Protein AF-A0A7S1D8M9-F1 (afdb_monomer)

Foldseek 3Di:
DDPVVVVVVVVVVVVVVVVLVVVLVVLVVQCPDPPPLSNQLSVLSVQLVVLVVVVVVCVVVVHCALVDCPHPSVVSNVVSVVSNVVSVVVVVVVVVVVVVVVVVVVVVVPDDDDDDDDDDDDDDDDDDDDDDPPPPPPPPVVVVVVVCVVVVVPDDDDDDPDPDPPPDPPDDD

Nearest PDB structures (foldseek):
  7ytj-assembly1_A  TM=5.034E-01  e=6.119E+00  Saccharomyces cerevisiae

Secondary structure (DSSP, 8-state):
--HHHHHHHHHHHHHHHHHHHHHHHHHHHHTT-S-HHHHHHHHHHHHHHHHHHHHHHHHHTT--TTTSTT-HHHHHHHHHHHHHHHHHHHHHHHHHHHHHHHHHHHHHTT-PPPP------------------------HHHHHHHHHHHTT--------------SSSS---

Structure (mmCIF, N/CA/C/O backbone):
data_AF-A0A7S1D8M9-F1
#
_entry.id   AF-A0A7S1D8M9-F1
#
loop_
_atom_site.group_PDB
_atom_site.id
_atom_site.type_symbol
_atom_site.label_atom_id
_atom_site.label_alt_id
_atom_site.label_comp_id
_atom_site.label_asym_id
_atom_site.label_entity_id
_atom_site.label_seq_id
_atom_site.pdbx_PDB_ins_code
_atom_site.Cartn_x
_atom_site.Cartn_y
_atom_site.Cartn_z
_atom_site.occupancy
_atom_site.B_iso_or_equiv
_atom_site.auth_seq_id
_atom_site.auth_comp_id
_atom_site.auth_asym_id
_atom_site.auth_atom_id
_atom_site.pdbx_PDB_model_num
ATOM 1 N N . MET A 1 1 ? -10.196 -2.567 28.473 1.00 64.19 1 MET A N 1
ATOM 2 C CA . MET A 1 1 ? -9.101 -1.609 28.230 1.00 64.19 1 MET A CA 1
ATOM 3 C C . MET A 1 1 ? -9.056 -0.639 29.383 1.00 64.19 1 MET A C 1
ATOM 5 O O . MET A 1 1 ? -10.062 0.004 29.661 1.00 64.19 1 MET A O 1
ATOM 9 N N . THR A 1 2 ? -7.924 -0.562 30.069 1.00 89.50 2 THR A N 1
ATOM 10 C CA . THR A 1 2 ? -7.695 0.486 31.069 1.00 89.50 2 THR A CA 1
ATOM 11 C C . THR A 1 2 ? -7.297 1.795 30.373 1.00 89.50 2 THR A C 1
ATOM 13 O O . THR A 1 2 ? -6.760 1.780 29.267 1.00 89.50 2 THR A O 1
ATOM 16 N N . VAL A 1 3 ? -7.522 2.950 31.010 1.00 90.06 3 VAL A N 1
ATOM 17 C CA . VAL A 1 3 ? -7.141 4.266 30.444 1.00 90.06 3 VAL A CA 1
ATOM 18 C C . VAL A 1 3 ? -5.633 4.344 30.143 1.00 90.06 3 VAL A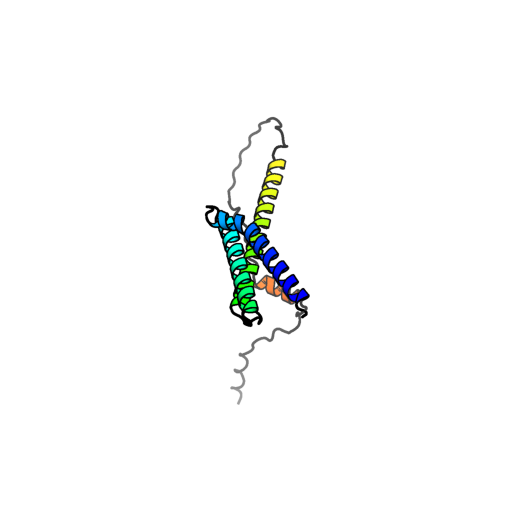 C 1
ATOM 20 O O . VAL A 1 3 ? -5.201 4.984 29.190 1.00 90.06 3 VAL A O 1
ATOM 23 N N . LYS A 1 4 ? -4.804 3.643 30.925 1.00 92.12 4 LYS A N 1
ATOM 24 C CA . LYS A 1 4 ? -3.351 3.581 30.704 1.00 92.12 4 LYS A CA 1
ATOM 25 C C . LYS A 1 4 ? -2.995 2.834 29.413 1.00 92.12 4 LYS A C 1
ATOM 27 O O . LYS A 1 4 ? -2.075 3.241 28.705 1.00 92.12 4 LYS A O 1
ATOM 32 N N . GLU A 1 5 ? -3.724 1.766 29.093 1.00 90.81 5 GLU A N 1
ATOM 33 C CA . GLU A 1 5 ? -3.535 0.998 27.857 1.00 90.81 5 GLU A CA 1
ATOM 34 C C . GLU A 1 5 ? -3.922 1.806 26.619 1.00 90.81 5 GLU A C 1
ATOM 36 O O . GLU A 1 5 ? -3.172 1.808 25.643 1.00 90.81 5 GLU A O 1
ATOM 41 N N . SER A 1 6 ? -5.047 2.528 26.659 1.00 88.81 6 SER A N 1
ATOM 42 C CA . SER A 1 6 ? -5.501 3.331 25.518 1.00 88.81 6 SER A CA 1
ATOM 43 C C . SER A 1 6 ? -4.540 4.482 25.208 1.00 88.81 6 SER A C 1
ATOM 45 O O . SER A 1 6 ? -4.184 4.689 24.049 1.00 88.81 6 SER A O 1
ATOM 47 N N . VAL A 1 7 ? -4.024 5.172 26.232 1.00 92.62 7 VAL A N 1
ATOM 48 C CA .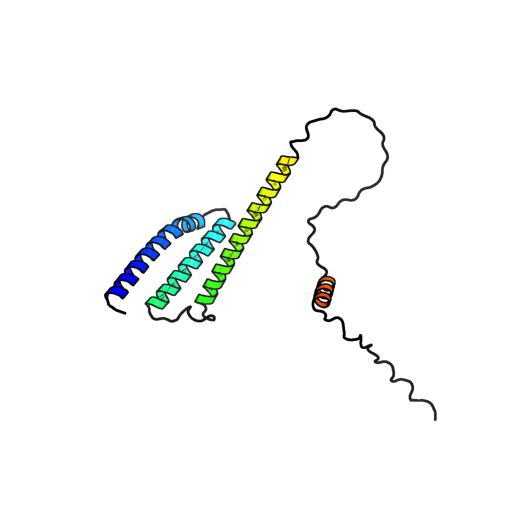 VAL A 1 7 ? -3.006 6.223 26.056 1.00 92.62 7 VAL A CA 1
ATOM 49 C C . VAL A 1 7 ? -1.704 5.656 25.482 1.00 92.62 7 VAL A C 1
ATOM 51 O O . VAL A 1 7 ? -1.079 6.280 24.623 1.00 92.62 7 VAL A O 1
ATOM 54 N N . LYS A 1 8 ? -1.286 4.460 25.916 1.00 94.69 8 LYS A N 1
ATOM 55 C CA . LYS A 1 8 ? -0.098 3.793 25.365 1.00 94.69 8 LYS A CA 1
ATOM 56 C C . LYS A 1 8 ? -0.287 3.443 23.886 1.00 94.69 8 LYS A C 1
ATOM 58 O O . LYS A 1 8 ? 0.609 3.721 23.091 1.00 94.69 8 LYS A O 1
ATOM 63 N N . ALA A 1 9 ? -1.439 2.882 23.519 1.00 89.75 9 ALA A N 1
ATOM 64 C CA . ALA A 1 9 ? -1.763 2.549 22.133 1.00 89.75 9 ALA A CA 1
ATOM 65 C C . ALA A 1 9 ? -1.793 3.797 21.233 1.00 89.75 9 ALA A C 1
ATOM 67 O O . ALA A 1 9 ? -1.273 3.772 20.116 1.00 89.75 9 ALA A O 1
ATOM 68 N N . LEU A 1 10 ? -2.322 4.916 21.737 1.00 89.44 10 LEU A N 1
ATOM 69 C CA . LEU A 1 10 ? -2.331 6.186 21.011 1.00 89.44 10 LEU A CA 1
ATOM 70 C C . LEU A 1 10 ? -0.907 6.691 20.737 1.00 89.44 10 LEU A C 1
ATOM 72 O O . LEU A 1 10 ? -0.582 7.004 19.597 1.00 89.44 10 LEU A O 1
ATOM 76 N N . LYS A 1 11 ? -0.029 6.686 21.750 1.00 94.31 11 LYS A N 1
ATOM 77 C CA . LYS A 1 11 ? 1.384 7.079 21.589 1.00 94.31 11 LYS A CA 1
ATOM 78 C C . LYS A 1 11 ? 2.133 6.192 20.593 1.00 94.31 11 LYS A C 1
ATOM 80 O O . LYS A 1 11 ? 2.974 6.677 19.844 1.00 94.31 11 LYS A O 1
ATOM 85 N N . GLN A 1 12 ? 1.844 4.892 20.587 1.00 93.69 12 GLN A N 1
ATOM 86 C CA . GLN A 1 12 ? 2.418 3.969 19.605 1.00 93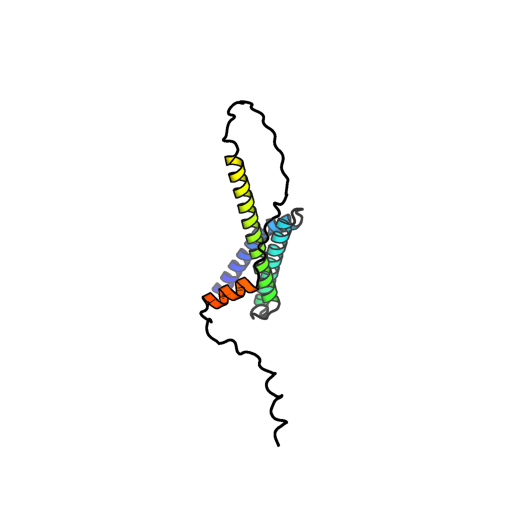.69 12 GLN A CA 1
ATOM 87 C C . GLN A 1 12 ? 1.945 4.291 18.187 1.00 93.69 12 GLN A C 1
ATOM 89 O O . GLN A 1 12 ? 2.753 4.284 17.264 1.00 93.69 12 GLN A O 1
ATOM 94 N N . THR A 1 13 ? 0.660 4.610 18.029 1.00 89.94 13 THR A N 1
ATOM 95 C CA . THR A 1 13 ? 0.081 4.990 16.735 1.00 89.94 13 THR A CA 1
ATOM 96 C C . THR A 1 13 ? 0.703 6.287 16.219 1.00 89.94 13 THR A C 1
ATOM 98 O O . THR A 1 13 ? 1.134 6.338 15.073 1.00 89.94 13 THR A O 1
ATOM 101 N N . ASP A 1 14 ? 0.832 7.302 17.072 1.00 92.75 14 ASP A N 1
ATOM 102 C CA . ASP A 1 14 ? 1.447 8.592 16.731 1.00 92.75 14 ASP A CA 1
ATOM 103 C C . ASP A 1 14 ? 2.916 8.445 16.289 1.00 92.75 14 ASP A C 1
ATOM 105 O O . ASP A 1 14 ? 3.343 8.972 15.255 1.00 92.75 14 ASP A O 1
ATOM 109 N N . LYS A 1 15 ? 3.680 7.617 17.014 1.00 95.69 15 LYS A N 1
ATOM 110 C CA . LYS A 1 15 ? 5.055 7.271 16.638 1.00 95.69 15 LYS A CA 1
ATOM 111 C C . LYS A 1 15 ? 5.113 6.564 15.279 1.00 95.69 15 LYS A C 1
ATOM 113 O O . LYS A 1 15 ? 5.916 6.952 14.435 1.00 95.69 15 LYS A O 1
ATOM 118 N N . ALA A 1 16 ? 4.255 5.569 15.056 1.00 91.88 16 ALA A N 1
ATOM 119 C CA . ALA A 1 16 ? 4.216 4.827 13.798 1.00 91.88 16 ALA A CA 1
ATOM 120 C C . ALA A 1 16 ? 3.848 5.730 12.607 1.00 91.88 16 ALA A C 1
ATOM 122 O O . ALA A 1 16 ? 4.472 5.643 11.554 1.00 91.88 16 ALA A O 1
ATOM 123 N N . LEU A 1 17 ? 2.887 6.645 12.771 1.00 90.38 17 LEU A N 1
ATOM 124 C CA . LEU A 1 17 ? 2.525 7.616 11.730 1.00 90.38 17 LEU A CA 1
ATOM 125 C C . LEU A 1 17 ? 3.695 8.548 11.389 1.00 90.38 17 LEU A C 1
ATOM 127 O O . LEU A 1 17 ? 3.943 8.831 10.215 1.00 90.38 17 LEU A O 1
ATOM 131 N N . SER A 1 18 ? 4.451 8.975 12.402 1.00 94.06 18 SER A N 1
ATOM 132 C CA . SER A 1 18 ? 5.658 9.784 12.210 1.00 94.06 18 SER A CA 1
ATOM 133 C C . SER A 1 18 ? 6.760 9.031 11.454 1.00 94.06 18 SER A C 1
ATOM 135 O O . SER A 1 18 ? 7.467 9.627 10.642 1.00 94.06 18 SER A O 1
ATOM 137 N N . GLU A 1 19 ? 6.922 7.730 11.704 1.00 94.75 19 GLU A N 1
ATOM 138 C CA . GLU A 1 19 ? 7.871 6.868 10.985 1.00 94.75 19 GLU A CA 1
ATOM 139 C C . GLU A 1 19 ? 7.446 6.664 9.526 1.00 94.75 19 GLU A C 1
ATOM 141 O O . GLU A 1 19 ? 8.245 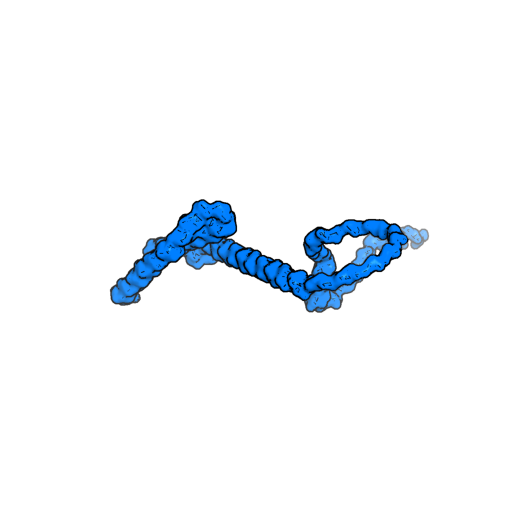6.914 8.625 1.00 94.75 19 GLU A O 1
ATOM 146 N N . ILE A 1 20 ? 6.168 6.355 9.283 1.00 91.12 20 ILE A N 1
ATOM 147 C CA . ILE A 1 20 ? 5.601 6.224 7.931 1.00 91.12 20 ILE A CA 1
ATOM 148 C C . ILE A 1 20 ? 5.842 7.498 7.111 1.00 91.12 20 ILE A C 1
ATOM 150 O O . ILE A 1 20 ? 6.257 7.425 5.955 1.00 91.12 20 ILE A O 1
ATOM 154 N N . GLY A 1 21 ? 5.634 8.679 7.702 1.00 89.69 21 GLY A N 1
ATOM 155 C CA . GLY A 1 21 ? 5.891 9.953 7.026 1.00 89.69 21 GLY A CA 1
ATOM 156 C C . GLY A 1 21 ? 7.358 10.140 6.615 1.00 89.69 21 GLY A C 1
ATOM 157 O O . GLY A 1 21 ? 7.636 10.661 5.533 1.00 89.69 21 GLY A O 1
ATOM 158 N N . LYS A 1 22 ? 8.306 9.681 7.442 1.00 94.56 22 LYS A N 1
ATOM 159 C CA . LYS A 1 22 ? 9.744 9.728 7.125 1.00 94.56 22 LYS A CA 1
ATOM 160 C C . LYS A 1 22 ? 10.106 8.753 6.008 1.00 94.56 22 LYS A C 1
ATOM 162 O O . LYS A 1 22 ? 10.838 9.134 5.097 1.00 94.56 22 LYS A O 1
ATOM 167 N N . GLU A 1 23 ? 9.576 7.535 6.059 1.00 94.00 23 GLU A N 1
ATOM 168 C CA . GLU A 1 23 ? 9.841 6.487 5.067 1.00 94.00 23 GLU A CA 1
ATOM 169 C C . GLU A 1 23 ? 9.207 6.778 3.704 1.00 94.00 23 GLU A C 1
ATOM 171 O O . GLU A 1 23 ? 9.769 6.411 2.676 1.00 94.00 23 GLU A O 1
ATOM 176 N N . LEU A 1 24 ? 8.070 7.477 3.667 1.00 93.44 24 LEU A N 1
ATOM 177 C CA . LEU A 1 24 ? 7.397 7.842 2.418 1.00 93.44 24 LEU A CA 1
ATOM 178 C C . LEU A 1 24 ? 8.069 8.985 1.663 1.00 93.44 24 LEU A C 1
ATOM 180 O O . LEU A 1 24 ? 7.944 9.066 0.442 1.00 93.44 24 LEU A O 1
ATOM 184 N N . LYS A 1 25 ? 8.782 9.868 2.366 1.00 93.50 25 LYS A N 1
ATOM 185 C CA . LYS A 1 25 ? 9.436 11.039 1.773 1.00 93.50 25 LYS A CA 1
ATOM 186 C C . LYS A 1 25 ? 10.296 10.721 0.534 1.00 93.50 25 LYS A C 1
ATOM 188 O O . LYS A 1 25 ? 10.102 11.411 -0.466 1.00 93.50 25 LYS A O 1
ATOM 193 N N . PRO A 1 26 ? 11.199 9.717 0.531 1.00 93.00 26 PRO A N 1
ATOM 194 C CA . PRO A 1 26 ? 11.967 9.375 -0.669 1.00 93.00 26 PRO A CA 1
ATOM 195 C C . PRO A 1 26 ? 11.077 8.959 -1.845 1.00 93.00 26 PRO A C 1
ATOM 197 O O . PRO A 1 26 ? 11.321 9.393 -2.965 1.00 93.00 26 PRO A O 1
ATOM 200 N N . PHE A 1 27 ? 10.012 8.192 -1.604 1.00 92.75 27 PHE A N 1
ATOM 201 C CA . PHE A 1 27 ? 9.104 7.759 -2.668 1.00 92.75 27 PHE A CA 1
ATOM 202 C C . PHE A 1 27 ? 8.298 8.921 -3.247 1.00 92.75 27 PHE A C 1
ATOM 204 O O . PHE A 1 27 ? 8.084 8.971 -4.450 1.00 92.75 27 PHE A O 1
ATOM 211 N N . ILE A 1 28 ? 7.897 9.892 -2.423 1.00 91.50 28 ILE A N 1
ATOM 212 C CA . ILE A 1 28 ? 7.207 11.096 -2.907 1.00 91.50 28 ILE A CA 1
ATOM 213 C C . ILE A 1 28 ? 8.115 11.904 -3.843 1.00 91.50 28 ILE A C 1
ATOM 215 O O . ILE A 1 28 ? 7.645 12.399 -4.863 1.00 91.50 28 ILE A O 1
ATOM 219 N N . LEU A 1 29 ? 9.411 12.007 -3.531 1.00 91.81 29 LEU A N 1
ATOM 220 C CA . LEU A 1 29 ? 10.379 12.675 -4.407 1.00 91.81 29 LEU A CA 1
ATOM 221 C C . LEU A 1 29 ? 10.553 11.926 -5.739 1.00 91.81 29 LEU A C 1
ATOM 223 O O . LEU A 1 29 ? 10.598 12.562 -6.788 1.00 91.81 29 LEU A O 1
ATOM 227 N N . GLN A 1 30 ? 10.551 10.590 -5.702 1.00 92.50 30 GLN A N 1
ATOM 228 C CA . GLN A 1 30 ? 10.664 9.722 -6.884 1.00 92.50 30 GLN A CA 1
ATOM 229 C C . GLN A 1 30 ? 9.430 9.741 -7.802 1.00 92.50 30 GLN A C 1
ATOM 231 O O . GLN A 1 30 ? 9.482 9.233 -8.920 1.00 92.50 30 GLN A O 1
ATOM 236 N N . LEU A 1 31 ? 8.303 10.336 -7.388 1.00 90.88 31 LEU A N 1
ATOM 237 C CA . LEU A 1 31 ? 7.122 10.458 -8.258 1.00 90.88 31 LEU A CA 1
ATOM 238 C C . LEU A 1 31 ? 7.380 11.334 -9.495 1.00 90.88 31 LEU A C 1
ATOM 240 O O . LEU A 1 31 ? 6.678 11.190 -10.501 1.00 90.88 31 LEU A O 1
ATOM 244 N N . ASN A 1 32 ? 8.375 12.219 -9.412 1.00 90.56 32 ASN A N 1
ATOM 245 C CA . ASN A 1 32 ? 8.785 13.108 -10.493 1.00 90.56 32 ASN A CA 1
ATOM 246 C C . ASN A 1 32 ? 9.988 12.578 -11.288 1.00 90.56 32 ASN A C 1
ATOM 248 O O . ASN A 1 32 ? 10.445 13.281 -12.181 1.00 90.56 32 ASN A O 1
ATOM 252 N N . ASP A 1 33 ? 10.491 11.376 -10.986 1.00 90.62 33 ASP A N 1
ATOM 253 C CA . ASP A 1 33 ? 11.589 10.783 -11.753 1.00 90.62 33 ASP A CA 1
ATOM 254 C C . ASP A 1 33 ? 11.147 10.435 -13.185 1.00 90.62 33 ASP A C 1
ATOM 256 O O . ASP A 1 33 ? 10.003 10.030 -13.431 1.00 90.62 33 ASP A O 1
ATOM 260 N N . ASP A 1 34 ? 12.092 10.542 -14.121 1.00 91.81 34 ASP A N 1
ATOM 261 C CA . ASP A 1 34 ? 11.899 10.181 -15.531 1.00 91.81 34 ASP A CA 1
ATOM 262 C C . ASP A 1 34 ? 11.935 8.661 -15.764 1.00 91.81 34 ASP A C 1
ATOM 264 O O . ASP A 1 34 ? 11.420 8.168 -16.767 1.00 91.81 34 ASP A O 1
ATOM 268 N N . ASP A 1 35 ? 12.512 7.899 -14.827 1.00 91.88 35 ASP A N 1
ATOM 269 C CA . ASP A 1 35 ? 12.560 6.439 -14.892 1.00 91.88 35 ASP A CA 1
ATOM 270 C C . ASP A 1 35 ? 11.163 5.843 -14.614 1.00 91.88 35 ASP A C 1
ATOM 272 O O . ASP A 1 35 ? 10.674 5.892 -13.475 1.00 91.88 35 ASP A O 1
ATOM 276 N N . PRO A 1 36 ? 10.512 5.226 -15.621 1.00 90.44 36 PRO A N 1
ATOM 277 C CA . PRO A 1 36 ? 9.154 4.718 -15.478 1.00 90.44 36 PRO A CA 1
ATOM 278 C C . PRO A 1 36 ? 9.056 3.580 -14.456 1.00 90.44 36 PRO A C 1
ATOM 280 O O . PRO A 1 36 ? 8.003 3.410 -13.838 1.00 90.44 36 PRO A O 1
ATOM 283 N N . ALA A 1 37 ? 10.124 2.801 -14.252 1.00 88.44 37 ALA A N 1
ATOM 284 C CA . ALA 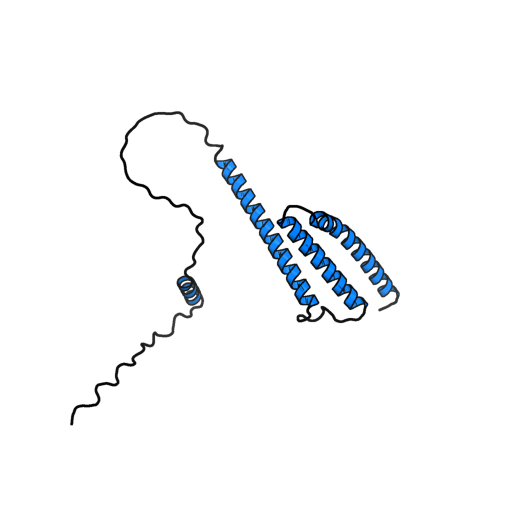A 1 37 ? 10.114 1.684 -13.315 1.00 88.44 37 ALA A CA 1
ATOM 285 C C . ALA A 1 37 ? 10.118 2.181 -11.864 1.00 88.44 37 ALA A C 1
ATOM 287 O O . ALA A 1 37 ? 9.274 1.761 -11.066 1.00 88.44 37 ALA A O 1
ATOM 288 N N . LYS A 1 38 ? 11.011 3.125 -11.540 1.00 90.69 38 LYS A N 1
ATOM 289 C CA . LYS A 1 38 ? 11.071 3.761 -10.212 1.00 90.69 38 LYS A CA 1
ATOM 290 C C . LYS A 1 38 ? 9.804 4.543 -9.911 1.00 90.69 38 LYS A C 1
ATOM 292 O O . LYS A 1 38 ? 9.247 4.408 -8.824 1.00 90.69 38 LYS A O 1
ATOM 297 N N . LYS A 1 39 ? 9.295 5.284 -10.895 1.00 93.38 39 LYS A N 1
ATOM 298 C CA . LYS A 1 39 ? 8.041 6.025 -10.767 1.00 93.38 39 LYS A CA 1
ATOM 299 C C . LYS A 1 39 ? 6.857 5.106 -10.473 1.00 93.38 39 LYS A C 1
ATOM 301 O O . LYS A 1 39 ? 6.059 5.407 -9.587 1.00 93.38 39 LYS A O 1
ATOM 306 N N . ALA A 1 40 ? 6.748 3.972 -11.167 1.00 93.25 40 ALA A N 1
ATOM 307 C CA . ALA A 1 40 ? 5.692 2.993 -10.916 1.00 93.25 40 ALA A CA 1
ATOM 308 C C . ALA A 1 40 ? 5.794 2.368 -9.512 1.00 93.25 40 ALA A C 1
ATOM 310 O O . ALA A 1 40 ? 4.775 2.196 -8.841 1.00 93.25 40 ALA A O 1
ATOM 311 N N . GLU A 1 41 ? 7.009 2.056 -9.047 1.00 92.69 41 GLU A N 1
ATOM 312 C CA . GLU A 1 41 ? 7.246 1.559 -7.685 1.00 92.69 41 GLU A CA 1
ATOM 3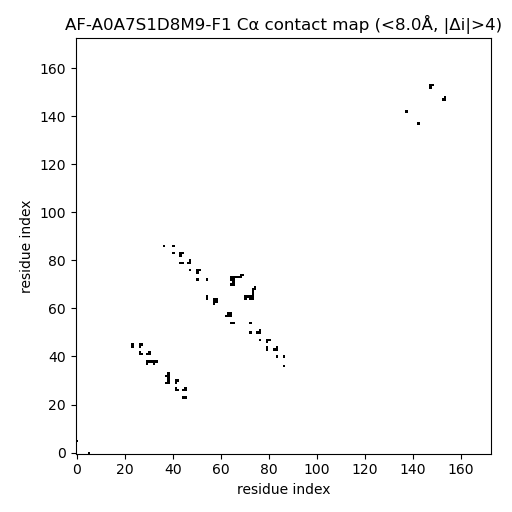13 C C . GLU A 1 41 ? 6.847 2.610 -6.640 1.00 92.69 41 GLU A C 1
ATOM 315 O O . GLU A 1 41 ? 6.052 2.317 -5.745 1.00 92.69 41 GLU A O 1
ATOM 320 N N . ALA A 1 42 ? 7.303 3.851 -6.806 1.00 94.56 42 ALA A N 1
ATOM 321 C CA . ALA A 1 42 ? 6.964 4.968 -5.934 1.00 94.56 42 ALA A CA 1
ATOM 322 C C . ALA A 1 42 ? 5.449 5.217 -5.863 1.00 94.56 42 ALA A C 1
ATOM 324 O O . ALA A 1 42 ? 4.890 5.321 -4.770 1.00 94.56 42 ALA A O 1
ATOM 325 N N . GLN A 1 43 ? 4.759 5.235 -7.008 1.00 94.50 43 GLN A N 1
ATOM 326 C CA . GLN A 1 43 ? 3.301 5.378 -7.066 1.00 94.50 43 GLN A CA 1
ATOM 327 C C . GLN A 1 43 ? 2.587 4.250 -6.320 1.00 94.50 43 GLN A C 1
ATOM 329 O O . GLN A 1 43 ? 1.674 4.514 -5.538 1.00 94.50 43 GLN A O 1
ATOM 334 N N . ALA A 1 44 ? 3.014 3.001 -6.519 1.00 94.94 44 ALA A N 1
ATOM 335 C CA . ALA A 1 44 ? 2.413 1.850 -5.856 1.00 94.94 44 ALA A CA 1
ATOM 336 C C . ALA A 1 44 ? 2.635 1.872 -4.332 1.00 94.94 44 ALA A C 1
ATOM 338 O O . ALA A 1 44 ? 1.711 1.554 -3.579 1.00 94.94 44 ALA A O 1
ATOM 339 N N . VAL A 1 45 ? 3.821 2.280 -3.861 1.00 95.50 45 VAL A N 1
ATOM 340 C CA . VAL A 1 45 ? 4.123 2.424 -2.425 1.00 95.50 45 VAL A CA 1
ATOM 341 C C . VAL A 1 45 ? 3.287 3.541 -1.799 1.00 95.50 45 VAL A C 1
ATOM 343 O O . VAL A 1 45 ? 2.667 3.333 -0.754 1.00 95.50 45 VAL A O 1
ATOM 346 N N . VAL A 1 46 ? 3.228 4.712 -2.439 1.00 95.50 46 VAL A N 1
ATOM 347 C CA . VAL A 1 46 ? 2.438 5.852 -1.951 1.00 95.50 46 VAL A CA 1
ATOM 348 C C . VAL A 1 46 ? 0.955 5.489 -1.897 1.00 95.50 46 VAL A C 1
ATOM 350 O O . VAL A 1 46 ? 0.316 5.697 -0.865 1.00 95.50 46 VAL A O 1
ATOM 353 N N . ALA A 1 47 ? 0.417 4.882 -2.956 1.00 95.81 47 ALA A N 1
ATOM 354 C CA . ALA A 1 47 ? -0.978 4.456 -3.002 1.00 95.81 47 ALA A CA 1
ATOM 355 C C . ALA A 1 47 ? -1.297 3.417 -1.911 1.00 95.81 47 ALA A C 1
ATOM 357 O O . ALA A 1 47 ? -2.297 3.558 -1.202 1.00 95.81 47 ALA A O 1
ATOM 358 N N . LEU A 1 48 ? -0.421 2.423 -1.694 1.00 96.19 48 LEU A N 1
ATOM 359 C CA . LEU A 1 48 ? -0.605 1.426 -0.635 1.00 96.19 48 LEU A CA 1
ATOM 360 C C . LEU A 1 48 ? -0.630 2.073 0.756 1.00 96.19 48 LEU A C 1
ATOM 362 O O . LEU A 1 48 ? -1.464 1.716 1.595 1.00 96.19 48 LEU A O 1
ATOM 366 N N . SER A 1 49 ? 0.263 3.030 0.999 1.00 95.56 49 SER A N 1
ATOM 367 C CA . SER A 1 49 ? 0.323 3.756 2.265 1.00 95.56 49 SER A CA 1
ATOM 368 C C . SER A 1 49 ? -0.917 4.617 2.492 1.00 95.56 49 SER A C 1
ATOM 370 O O . SER A 1 49 ? -1.508 4.546 3.568 1.00 95.56 49 SER A O 1
ATOM 372 N N . VAL A 1 50 ? -1.387 5.347 1.475 1.00 95.44 50 VAL A N 1
ATOM 373 C CA . VAL A 1 50 ? -2.638 6.123 1.546 1.00 95.44 50 VAL A CA 1
ATOM 374 C C . VAL A 1 50 ? -3.839 5.213 1.809 1.00 95.44 50 VAL A C 1
ATOM 376 O O . VAL A 1 50 ? -4.640 5.497 2.701 1.00 95.44 50 VAL A O 1
ATOM 379 N N . GLY A 1 51 ? -3.947 4.081 1.109 1.00 95.62 51 GLY A N 1
ATOM 380 C CA . GLY A 1 51 ? -5.006 3.101 1.355 1.00 95.62 51 GLY A CA 1
ATOM 381 C C . GLY A 1 51 ? -4.957 2.535 2.778 1.00 95.62 51 GLY A C 1
ATOM 382 O O . GLY A 1 51 ? -5.993 2.338 3.413 1.00 95.62 51 GLY A O 1
ATOM 383 N N . THR A 1 52 ? -3.756 2.308 3.316 1.00 94.69 52 THR A N 1
ATOM 384 C CA . THR A 1 52 ? -3.572 1.807 4.686 1.00 94.69 52 THR A CA 1
ATOM 385 C C . THR A 1 52 ? -3.966 2.864 5.718 1.00 94.69 52 THR A C 1
ATOM 387 O O . THR A 1 52 ? -4.658 2.544 6.684 1.00 94.69 52 THR A O 1
ATOM 390 N N . LEU A 1 53 ? -3.610 4.133 5.494 1.00 94.50 53 LEU A N 1
ATOM 391 C CA . LEU A 1 53 ? -4.068 5.261 6.312 1.00 94.50 53 LEU A CA 1
ATOM 392 C C . LEU A 1 53 ? -5.596 5.388 6.274 1.00 94.50 53 LEU A C 1
ATOM 394 O O . LEU A 1 53 ? -6.217 5.565 7.319 1.00 94.50 53 LEU A O 1
ATOM 398 N N . ARG A 1 54 ? -6.217 5.221 5.099 1.00 95.00 54 ARG A N 1
ATOM 399 C CA . ARG A 1 54 ? -7.679 5.218 4.950 1.00 95.00 54 ARG A CA 1
ATOM 400 C C . ARG A 1 54 ? -8.326 4.079 5.735 1.00 95.00 54 ARG A C 1
ATOM 402 O O . ARG A 1 54 ? -9.295 4.313 6.453 1.00 95.00 54 ARG A O 1
ATOM 409 N N . TYR A 1 55 ? -7.761 2.875 5.657 1.00 94.94 55 TYR A N 1
ATOM 410 C CA . TYR A 1 55 ? -8.208 1.725 6.443 1.00 94.94 55 TYR A CA 1
ATOM 411 C C . TYR A 1 55 ? -8.115 1.997 7.949 1.00 94.94 55 TYR A C 1
ATOM 413 O O . TYR A 1 55 ? -9.079 1.774 8.680 1.00 94.94 55 TYR A O 1
ATOM 421 N N . MET A 1 56 ? -6.993 2.542 8.425 1.00 91.62 56 MET A N 1
ATOM 422 C CA . MET A 1 56 ? -6.844 2.922 9.833 1.00 91.62 56 MET A CA 1
ATOM 423 C C . MET A 1 56 ? -7.846 4.007 10.242 1.00 91.62 56 MET A C 1
ATOM 425 O O . MET A 1 56 ? -8.492 3.877 11.279 1.00 91.62 56 MET A O 1
ATOM 429 N N . GLY A 1 57 ? -8.042 5.033 9.411 1.00 93.31 57 GLY A N 1
ATOM 430 C CA . GLY A 1 57 ? -9.018 6.097 9.647 1.00 93.31 57 GLY A CA 1
ATOM 431 C C . GLY A 1 57 ? -10.453 5.575 9.741 1.00 93.31 57 GLY A C 1
ATOM 432 O O . GLY A 1 57 ? -11.199 5.982 10.630 1.00 93.31 57 GLY A O 1
ATOM 433 N N . ALA A 1 58 ? -10.842 4.624 8.889 1.00 93.38 58 ALA A N 1
ATOM 434 C CA . ALA A 1 58 ? -12.145 3.970 8.983 1.00 93.38 58 ALA A CA 1
ATOM 435 C C . ALA A 1 58 ? -12.320 3.255 10.333 1.00 93.38 58 ALA A C 1
ATOM 437 O O . ALA A 1 58 ? -13.333 3.444 11.005 1.00 93.38 58 ALA A O 1
ATOM 438 N N . ARG A 1 59 ? -11.296 2.518 10.778 1.00 90.56 59 ARG A N 1
ATOM 439 C CA . ARG A 1 59 ? -11.309 1.789 12.056 1.00 90.56 59 ARG A CA 1
ATOM 440 C C . ARG A 1 59 ? -11.383 2.717 13.266 1.00 90.56 59 ARG A C 1
ATOM 442 O O . ARG A 1 59 ? -12.129 2.425 14.197 1.00 90.56 59 ARG A O 1
ATOM 449 N N . LEU A 1 60 ? -10.651 3.830 13.248 1.00 89.12 60 LEU A N 1
ATOM 450 C CA . LEU A 1 60 ? -10.697 4.841 14.312 1.00 89.12 60 LEU A CA 1
ATOM 451 C C . LEU A 1 60 ? -12.072 5.514 14.408 1.00 89.12 60 LEU A C 1
ATOM 453 O O . LEU A 1 60 ? -12.523 5.823 15.505 1.00 89.12 60 LEU A O 1
ATOM 457 N N . ASN A 1 61 ? -12.768 5.658 13.280 1.00 92.62 61 ASN A N 1
ATOM 458 C CA . ASN A 1 61 ? -14.140 6.165 13.224 1.00 92.62 61 ASN A CA 1
ATOM 459 C C . ASN A 1 61 ? -15.208 5.102 13.550 1.00 92.62 61 ASN A C 1
ATOM 461 O O . ASN A 1 61 ? -16.397 5.365 13.390 1.00 92.62 61 ASN A O 1
ATOM 465 N N . GLY A 1 62 ? -14.812 3.888 13.950 1.00 93.25 62 GLY A N 1
ATOM 466 C CA . GLY A 1 62 ? -15.743 2.794 14.244 1.00 93.25 62 GLY A CA 1
ATOM 467 C C . GLY A 1 62 ? -16.407 2.178 13.009 1.00 93.25 62 GLY A C 1
ATOM 468 O O . GLY A 1 62 ? -17.380 1.440 13.144 1.00 93.25 62 GLY A O 1
ATOM 469 N N . LYS A 1 63 ? -15.895 2.453 11.804 1.00 93.69 63 LYS A N 1
ATOM 470 C CA . LYS A 1 63 ? -16.363 1.829 10.563 1.00 93.69 63 LYS A CA 1
ATOM 471 C C . LYS A 1 63 ? -15.656 0.489 10.348 1.00 93.69 63 LYS A C 1
ATOM 473 O O . LYS A 1 63 ? -14.469 0.334 10.638 1.00 93.69 63 LYS A O 1
ATOM 478 N N . ASP A 1 64 ? -16.378 -0.474 9.786 1.00 90.50 64 ASP A N 1
ATOM 479 C CA . ASP A 1 64 ? -15.862 -1.815 9.464 1.00 90.50 64 ASP A CA 1
ATOM 480 C C . ASP A 1 64 ? -15.364 -1.946 8.004 1.00 90.50 64 ASP A C 1
ATOM 482 O O . ASP A 1 64 ? -15.184 -3.060 7.503 1.00 90.50 64 ASP A O 1
ATOM 486 N N . GLU A 1 65 ? -15.099 -0.820 7.327 1.00 92.06 65 GLU A N 1
ATOM 487 C CA . GLU A 1 65 ? -14.506 -0.794 5.979 1.00 92.06 65 GLU A CA 1
ATOM 488 C C . GLU A 1 65 ? -13.144 -1.524 5.964 1.00 92.06 65 GLU A C 1
ATOM 490 O O . GLU A 1 65 ? -12.327 -1.413 6.881 1.00 92.06 65 GLU A O 1
ATOM 495 N N . GLY A 1 66 ? -12.900 -2.315 4.922 1.00 89.12 66 GLY A N 1
ATOM 496 C CA . GLY A 1 66 ? -11.682 -3.107 4.707 1.00 89.12 66 GLY A CA 1
ATOM 497 C C . GLY A 1 66 ? -11.533 -4.366 5.578 1.00 89.12 66 GLY A C 1
ATOM 498 O O . GLY A 1 66 ? -10.546 -5.103 5.445 1.00 89.12 66 GLY A O 1
ATOM 499 N N . ARG A 1 67 ? -12.488 -4.652 6.476 1.00 92.00 67 ARG A N 1
ATOM 500 C CA . ARG A 1 67 ? -12.428 -5.826 7.365 1.00 92.00 67 ARG A CA 1
ATOM 501 C C . ARG A 1 67 ? -12.777 -7.123 6.638 1.00 92.00 67 ARG A C 1
ATOM 503 O O . ARG A 1 67 ? -12.100 -8.135 6.833 1.00 92.00 67 ARG A O 1
ATOM 510 N N . LYS A 1 68 ? -13.826 -7.089 5.814 1.00 94.50 68 LYS A N 1
ATOM 511 C CA . LYS A 1 68 ? -14.298 -8.237 5.028 1.00 94.50 68 LYS A CA 1
ATOM 512 C C . LYS A 1 68 ? -13.399 -8.460 3.802 1.00 94.50 68 LYS A C 1
ATOM 514 O O .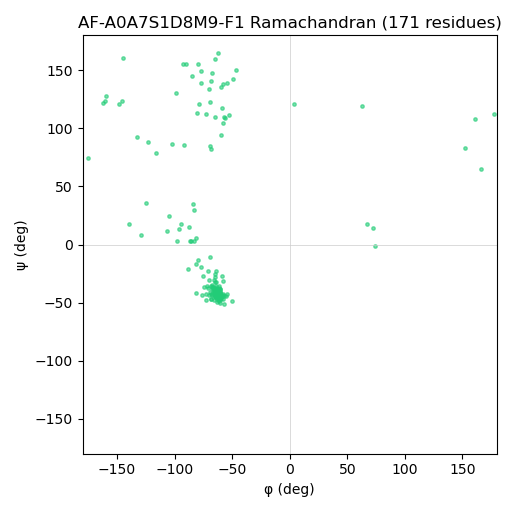 LYS A 1 68 ? -12.839 -7.496 3.285 1.00 94.50 68 LYS A O 1
ATOM 519 N N . PRO A 1 69 ? -13.243 -9.709 3.328 1.00 93.25 69 PRO A N 1
ATOM 520 C CA . PRO A 1 69 ? -12.439 -9.997 2.138 1.00 93.25 69 PRO A CA 1
ATOM 521 C C . PRO A 1 69 ? -13.019 -9.363 0.866 1.00 93.25 69 PRO A C 1
ATOM 523 O O . PRO A 1 69 ? -12.254 -8.939 0.003 1.00 93.25 69 PRO A O 1
ATOM 526 N N . ASP A 1 70 ? -14.345 -9.242 0.792 1.00 95.19 70 ASP A N 1
ATOM 527 C CA . ASP A 1 70 ? -15.067 -8.678 -0.356 1.00 95.19 70 ASP A CA 1
ATOM 528 C C . ASP A 1 70 ? -15.209 -7.151 -0.297 1.00 95.19 70 ASP A C 1
ATOM 530 O O . ASP A 1 70 ? -15.847 -6.547 -1.153 1.00 95.19 70 ASP A O 1
ATOM 534 N N . ASP A 1 71 ? -14.633 -6.513 0.724 1.00 96.00 71 ASP A N 1
ATOM 535 C CA . ASP A 1 71 ? -14.686 -5.065 0.866 1.00 96.00 71 ASP A CA 1
ATOM 536 C C . ASP A 1 71 ? -13.820 -4.372 -0.208 1.00 96.00 71 ASP A C 1
ATOM 538 O O . ASP A 1 71 ? -12.660 -4.769 -0.394 1.00 96.00 71 ASP A O 1
ATOM 542 N N . PRO A 1 72 ? -14.324 -3.318 -0.880 1.00 95.69 72 PRO A N 1
ATOM 543 C CA . PRO A 1 72 ? -13.587 -2.626 -1.936 1.00 95.69 72 PRO A CA 1
ATOM 544 C C . PRO A 1 72 ? -12.200 -2.142 -1.500 1.00 95.69 72 PRO A C 1
ATOM 546 O O . PRO A 1 72 ? -11.223 -2.344 -2.219 1.00 95.69 72 PRO A O 1
ATOM 549 N N . LEU A 1 73 ? -12.080 -1.582 -0.291 1.00 95.06 73 LEU A N 1
ATOM 550 C CA . LEU A 1 73 ? -10.808 -1.088 0.235 1.00 95.06 73 LEU A CA 1
ATOM 551 C C . LEU A 1 73 ? -9.827 -2.242 0.472 1.00 95.06 73 LEU A C 1
ATOM 553 O O . LEU A 1 73 ? -8.628 -2.125 0.215 1.00 95.06 73 LEU A O 1
ATOM 557 N N . ARG A 1 74 ? -10.324 -3.397 0.933 1.00 95.50 74 ARG A N 1
ATOM 558 C CA . ARG A 1 74 ? -9.490 -4.591 1.130 1.00 95.50 74 ARG A CA 1
ATOM 559 C C . ARG A 1 74 ? -8.981 -5.142 -0.200 1.00 95.50 74 ARG A C 1
ATOM 561 O O . ARG A 1 74 ? -7.816 -5.543 -0.282 1.00 95.50 74 ARG A O 1
ATOM 568 N N . GLN A 1 75 ? -9.833 -5.168 -1.221 1.00 96.94 75 GLN A N 1
ATOM 569 C CA . GLN A 1 75 ? -9.472 -5.616 -2.564 1.00 96.94 75 GLN A CA 1
ATOM 570 C C . GLN A 1 75 ? -8.436 -4.690 -3.206 1.00 96.94 75 GLN A C 1
ATOM 572 O O . GLN A 1 75 ? -7.435 -5.183 -3.728 1.00 96.94 75 GLN A O 1
ATOM 577 N N . GLU A 1 76 ? -8.620 -3.375 -3.087 1.00 95.19 76 GLU A N 1
ATOM 578 C CA . GLU A 1 76 ? -7.679 -2.357 -3.563 1.00 95.19 76 GLU A CA 1
ATOM 579 C C . GLU A 1 76 ? -6.289 -2.544 -2.930 1.00 95.19 76 GLU A C 1
ATOM 581 O O . GLU A 1 76 ? -5.290 -2.708 -3.635 1.00 95.19 76 GLU A O 1
ATOM 586 N N . LEU A 1 77 ? -6.225 -2.649 -1.596 1.00 96.25 77 LEU A N 1
ATOM 587 C CA . LEU A 1 77 ? -4.983 -2.904 -0.856 1.00 96.25 77 LEU A CA 1
ATOM 588 C C . LEU A 1 77 ? -4.299 -4.207 -1.288 1.00 96.25 77 LEU A C 1
ATOM 590 O O . LEU A 1 77 ? -3.078 -4.261 -1.442 1.00 96.25 77 LEU A O 1
ATOM 594 N N . ASN A 1 78 ? -5.071 -5.277 -1.489 1.00 96.62 78 ASN A N 1
ATOM 595 C CA . ASN A 1 78 ? -4.535 -6.548 -1.970 1.00 96.62 78 ASN A CA 1
ATOM 596 C C . ASN A 1 78 ? -4.005 -6.437 -3.408 1.00 96.62 78 ASN A C 1
ATOM 598 O O . ASN A 1 78 ? -2.983 -7.048 -3.722 1.00 96.62 78 ASN A O 1
ATOM 602 N N . GLY A 1 79 ? -4.666 -5.659 -4.266 1.00 96.19 79 GLY A N 1
ATOM 603 C CA . GLY A 1 79 ? -4.199 -5.342 -5.614 1.00 96.19 79 GLY A CA 1
ATOM 604 C C . GLY A 1 79 ? -2.855 -4.619 -5.591 1.00 96.19 79 GLY A C 1
ATOM 605 O O . GLY A 1 79 ? -1.902 -5.078 -6.218 1.00 96.19 79 GLY A O 1
ATOM 606 N N . MET A 1 80 ? -2.735 -3.561 -4.786 1.00 95.31 80 MET A N 1
ATOM 607 C CA . MET A 1 80 ? -1.492 -2.792 -4.653 1.00 95.31 80 MET A CA 1
ATOM 608 C C . MET A 1 80 ? -0.329 -3.639 -4.121 1.00 95.31 80 MET A C 1
ATOM 610 O O . MET A 1 80 ? 0.775 -3.577 -4.660 1.00 95.31 80 MET A O 1
ATOM 614 N N . ARG A 1 81 ? -0.573 -4.521 -3.140 1.00 96.06 81 ARG A N 1
ATOM 615 C CA . ARG A 1 81 ? 0.444 -5.481 -2.666 1.00 96.06 81 ARG A CA 1
ATOM 616 C C . ARG A 1 81 ? 0.928 -6.409 -3.780 1.00 96.06 81 ARG A C 1
ATOM 618 O O . ARG A 1 81 ? 2.128 -6.639 -3.899 1.00 96.06 81 ARG A O 1
ATOM 625 N N . LYS A 1 82 ? 0.017 -6.931 -4.610 1.00 96.75 82 LYS A N 1
ATOM 626 C CA . LYS A 1 82 ? 0.382 -7.787 -5.753 1.00 96.75 82 LYS A CA 1
ATOM 627 C C . LYS A 1 82 ? 1.228 -7.030 -6.777 1.00 96.75 82 LYS A C 1
ATOM 629 O O . LYS A 1 82 ? 2.201 -7.589 -7.273 1.00 96.75 82 LYS A O 1
ATOM 634 N N . ILE A 1 83 ? 0.881 -5.774 -7.063 1.00 95.25 83 ILE A N 1
ATOM 635 C CA . ILE A 1 83 ? 1.643 -4.913 -7.979 1.00 95.25 83 ILE A CA 1
ATOM 636 C C . ILE A 1 83 ? 3.064 -4.702 -7.454 1.00 95.25 83 ILE A C 1
ATOM 638 O O . ILE A 1 83 ? 4.014 -4.931 -8.196 1.00 95.25 83 ILE A O 1
ATOM 642 N N . LEU A 1 84 ? 3.227 -4.354 -6.174 1.00 94.50 84 LEU A N 1
ATOM 643 C CA . LEU A 1 84 ? 4.553 -4.174 -5.573 1.00 94.50 84 LEU A CA 1
ATOM 644 C C . LEU A 1 84 ? 5.403 -5.441 -5.652 1.00 94.50 84 LEU A C 1
ATOM 646 O O . LEU A 1 84 ? 6.561 -5.378 -6.054 1.00 94.50 84 LEU A O 1
ATOM 650 N N . VAL A 1 85 ? 4.824 -6.603 -5.343 1.00 96.06 85 VAL A N 1
ATOM 651 C CA . VAL A 1 85 ? 5.533 -7.885 -5.472 1.00 96.06 85 VAL A CA 1
ATOM 652 C C . VAL A 1 85 ? 5.954 -8.137 -6.922 1.00 96.06 85 VAL A C 1
ATOM 654 O O . VAL A 1 85 ? 7.083 -8.559 -7.165 1.00 96.06 85 VAL A O 1
ATOM 657 N N . ALA A 1 86 ? 5.089 -7.848 -7.897 1.00 94.56 86 ALA A N 1
ATOM 658 C CA . ALA A 1 86 ? 5.417 -8.007 -9.311 1.00 94.56 86 ALA A CA 1
ATOM 659 C C . ALA A 1 86 ? 6.542 -7.057 -9.763 1.00 94.56 86 ALA A C 1
ATOM 661 O O . ALA A 1 86 ? 7.444 -7.485 -10.484 1.00 94.56 86 ALA A O 1
ATOM 662 N N . LEU A 1 87 ? 6.526 -5.795 -9.321 1.00 93.12 87 LEU A N 1
ATOM 663 C CA . LEU A 1 87 ? 7.585 -4.820 -9.609 1.00 93.12 87 LEU A CA 1
ATOM 664 C C . LEU A 1 87 ? 8.922 -5.244 -8.986 1.00 93.12 87 LEU A C 1
ATOM 666 O O . LEU A 1 87 ? 9.942 -5.264 -9.673 1.00 93.12 87 LEU A O 1
ATOM 670 N N . GLN A 1 88 ? 8.910 -5.698 -7.732 1.00 91.62 88 GLN A N 1
ATOM 671 C CA . GLN A 1 88 ? 10.103 -6.218 -7.058 1.00 91.62 88 GLN A CA 1
ATOM 672 C C . GLN A 1 88 ? 10.674 -7.459 -7.754 1.00 91.62 88 GLN A C 1
ATOM 674 O O . GLN A 1 88 ? 11.889 -7.598 -7.880 1.00 91.62 88 GLN A O 1
ATOM 679 N N . GLN A 1 89 ? 9.817 -8.368 -8.224 1.00 93.50 89 GLN A N 1
ATOM 680 C CA . GLN A 1 89 ? 10.256 -9.540 -8.984 1.00 93.50 89 GLN A CA 1
ATOM 681 C C . GLN A 1 89 ? 10.884 -9.153 -10.324 1.00 93.50 89 GLN A C 1
ATOM 683 O O . GLN A 1 89 ? 11.911 -9.721 -10.685 1.00 93.50 89 GLN A O 1
ATOM 688 N N . LYS A 1 90 ? 10.302 -8.188 -11.048 1.00 91.81 90 LYS A N 1
ATOM 689 C CA . LYS A 1 90 ? 10.880 -7.677 -12.300 1.00 91.81 90 LYS A CA 1
ATOM 690 C C . LYS A 1 90 ? 12.259 -7.063 -12.072 1.00 91.81 90 LYS A C 1
ATOM 692 O O . LYS A 1 90 ? 13.196 -7.440 -12.763 1.00 91.81 90 LYS A O 1
ATOM 697 N N . ARG A 1 91 ? 12.397 -6.221 -11.045 1.00 89.25 91 ARG A N 1
ATOM 698 C CA . ARG A 1 91 ? 13.679 -5.613 -10.664 1.00 89.25 91 ARG A CA 1
ATOM 699 C C . ARG A 1 91 ? 14.750 -6.661 -10.352 1.00 89.25 91 ARG A C 1
ATOM 701 O O . ARG A 1 91 ? 15.877 -6.538 -10.807 1.00 89.25 91 ARG A O 1
ATOM 708 N N . LYS A 1 92 ? 14.398 -7.716 -9.610 1.00 90.31 92 LYS A N 1
ATOM 709 C CA . LYS A 1 92 ? 15.329 -8.817 -9.302 1.00 90.31 92 LYS A CA 1
ATOM 710 C C . LYS A 1 92 ? 15.773 -9.591 -10.544 1.00 90.31 92 LYS A C 1
ATOM 712 O O . LYS A 1 92 ? 16.911 -10.031 -10.589 1.00 90.31 92 LYS A O 1
ATOM 717 N N . ARG A 1 93 ? 14.887 -9.778 -11.528 1.00 90.06 93 ARG A N 1
ATOM 718 C CA . ARG A 1 93 ? 15.237 -10.454 -12.790 1.00 90.06 93 ARG A CA 1
ATOM 719 C C . ARG A 1 93 ? 16.204 -9.619 -13.618 1.00 90.06 93 ARG A C 1
ATOM 721 O O . ARG A 1 93 ? 17.235 -10.144 -14.004 1.00 90.06 93 ARG A O 1
ATOM 728 N N . GLN A 1 94 ? 15.924 -8.326 -13.771 1.00 86.62 94 GLN A N 1
ATOM 729 C CA . GLN A 1 94 ? 16.811 -7.393 -14.477 1.00 86.62 94 GLN A CA 1
ATOM 730 C C . GLN A 1 94 ? 18.213 -7.363 -13.855 1.00 86.62 94 GLN A C 1
ATOM 732 O O . GLN A 1 94 ? 19.204 -7.504 -14.554 1.00 86.62 94 GLN A O 1
ATOM 737 N N . GLN A 1 95 ? 18.300 -7.309 -12.522 1.00 86.06 95 GLN A N 1
ATOM 738 C CA . GLN A 1 95 ? 19.588 -7.350 -11.819 1.00 86.06 95 GLN A CA 1
ATOM 739 C C . GLN A 1 95 ? 20.352 -8.673 -11.970 1.00 86.06 95 GLN A C 1
ATOM 741 O O . GLN A 1 95 ? 21.563 -8.694 -11.769 1.00 86.06 95 GLN A O 1
ATOM 746 N N . ASN A 1 96 ? 19.662 -9.784 -12.234 1.00 86.56 96 ASN A N 1
ATOM 747 C CA . ASN A 1 96 ? 20.319 -11.063 -12.488 1.00 86.56 96 ASN A CA 1
ATOM 748 C C . ASN A 1 96 ? 20.808 -11.146 -13.938 1.00 86.56 96 ASN A C 1
ATOM 750 O O . ASN A 1 96 ? 21.927 -11.588 -14.156 1.00 86.56 96 ASN A O 1
ATOM 754 N N . GLU A 1 97 ? 20.005 -10.677 -14.896 1.00 84.19 97 GLU A N 1
ATOM 755 C CA . GLU A 1 97 ? 20.371 -10.616 -16.318 1.00 84.19 97 GLU A CA 1
ATOM 756 C C . GLU A 1 97 ? 21.615 -9.729 -16.531 1.00 84.19 97 GLU A C 1
ATOM 758 O O . GLU A 1 97 ? 22.574 -10.166 -17.157 1.00 84.19 97 GLU A O 1
ATOM 763 N N . GLU A 1 98 ? 21.671 -8.549 -15.900 1.00 78.62 98 GLU A N 1
ATOM 764 C CA . GLU A 1 98 ? 22.838 -7.648 -15.965 1.00 78.62 98 GLU A CA 1
ATOM 765 C C . GLU A 1 98 ? 24.123 -8.284 -15.398 1.00 78.62 98 GLU A C 1
ATOM 767 O O . GLU A 1 98 ? 25.217 -8.063 -15.916 1.00 78.62 98 GLU A O 1
ATOM 772 N N . LYS A 1 99 ? 24.011 -9.109 -14.349 1.00 76.25 99 LYS A N 1
ATOM 773 C CA . LYS A 1 99 ? 25.166 -9.808 -13.758 1.00 76.25 99 LYS A CA 1
ATOM 774 C C . LYS A 1 99 ? 25.662 -10.965 -14.617 1.00 76.25 99 LYS A C 1
ATOM 776 O O . LYS A 1 99 ? 26.865 -11.205 -14.667 1.00 76.25 99 LYS A O 1
ATOM 781 N N . GLU A 1 100 ? 24.752 -11.686 -15.265 1.00 74.38 100 GLU A N 1
ATOM 782 C CA . GLU A 1 100 ? 25.110 -12.779 -16.174 1.00 74.38 100 GLU A CA 1
ATOM 783 C C . GLU A 1 100 ? 25.811 -12.241 -17.437 1.00 74.38 100 GLU A C 1
ATOM 785 O O . GLU A 1 100 ? 26.766 -12.856 -17.912 1.00 74.38 100 GLU A O 1
ATOM 790 N N . GLU A 1 101 ? 25.423 -11.060 -17.933 1.00 70.12 101 GLU A N 1
ATOM 791 C CA . GLU A 1 101 ? 26.101 -10.389 -19.054 1.00 70.12 101 GLU A CA 1
ATOM 792 C C . GLU A 1 101 ? 27.496 -9.838 -18.680 1.00 70.12 101 GLU A C 1
ATOM 794 O O . GLU A 1 101 ? 28.440 -9.946 -19.473 1.00 70.12 101 GLU A O 1
ATOM 799 N N . GLU A 1 102 ? 27.681 -9.314 -17.461 1.00 65.06 102 GLU A N 1
ATOM 800 C CA . GLU A 1 102 ? 29.007 -8.909 -16.959 1.00 65.06 102 GLU A CA 1
ATOM 801 C C . GLU A 1 102 ? 29.954 -10.104 -16.733 1.00 65.06 102 GLU A C 1
ATOM 803 O O . GLU A 1 102 ? 31.154 -10.002 -17.000 1.00 65.06 102 GLU A O 1
ATOM 808 N N . GLU A 1 103 ? 29.460 -11.256 -16.267 1.00 64.56 103 GLU A N 1
ATOM 809 C CA . GLU A 1 103 ? 30.301 -12.455 -16.125 1.00 64.56 103 GLU A CA 1
ATOM 810 C C . GLU A 1 103 ? 30.660 -13.083 -17.480 1.00 64.56 103 GLU A C 1
ATOM 812 O O . GLU A 1 103 ? 31.797 -13.532 -17.658 1.00 64.56 103 GLU A O 1
ATOM 817 N N . ALA A 1 104 ? 29.746 -13.061 -18.456 1.00 60.75 104 ALA A N 1
ATOM 818 C CA . ALA A 1 104 ? 30.012 -13.556 -19.806 1.00 60.75 104 ALA A CA 1
ATOM 819 C C . ALA A 1 104 ? 31.065 -12.706 -20.544 1.00 60.75 104 ALA A C 1
ATOM 821 O O . ALA A 1 104 ? 31.961 -13.254 -21.188 1.00 60.75 104 ALA A O 1
ATOM 822 N N . SER A 1 105 ? 31.025 -11.378 -20.393 1.00 60.72 105 SER A N 1
ATOM 823 C CA . SER A 1 105 ? 32.010 -10.470 -21.007 1.00 60.72 105 SER A CA 1
ATOM 824 C C . SER A 1 105 ? 33.400 -10.547 -20.360 1.00 60.72 105 SER A C 1
ATOM 826 O O . SER A 1 105 ? 34.405 -10.294 -21.023 1.00 60.72 105 SER A O 1
ATOM 828 N N . LYS A 1 106 ? 33.506 -10.997 -19.103 1.00 58.91 106 LYS A N 1
ATOM 829 C CA . LYS A 1 106 ? 34.796 -11.183 -18.414 1.00 58.91 106 LYS A CA 1
ATOM 830 C C . LYS A 1 106 ? 35.529 -12.479 -18.788 1.00 58.91 106 LYS A C 1
ATOM 832 O O . LYS A 1 106 ? 36.711 -12.618 -18.464 1.00 58.91 106 LYS A O 1
ATOM 837 N N . MET A 1 107 ? 34.860 -13.427 -19.453 1.00 55.84 107 MET A N 1
ATOM 838 C CA . MET A 1 107 ? 35.484 -14.661 -19.954 1.00 55.84 107 MET A CA 1
ATOM 839 C C . MET A 1 107 ? 36.078 -14.529 -21.365 1.00 55.84 107 MET A C 1
ATOM 841 O O . MET A 1 107 ? 36.988 -15.294 -21.682 1.00 55.84 107 MET A O 1
ATOM 845 N N . GLU A 1 108 ? 35.660 -13.554 -22.181 1.00 55.91 108 GLU A N 1
ATOM 846 C CA . GLU A 1 108 ? 36.234 -13.360 -23.528 1.00 55.91 108 GLU A CA 1
ATOM 847 C C . GLU A 1 108 ? 37.563 -12.575 -23.546 1.00 55.91 108 GLU A C 1
ATOM 849 O O . GLU A 1 108 ? 38.332 -12.696 -24.496 1.00 55.91 108 GLU A O 1
ATOM 854 N N . GLU A 1 109 ? 37.929 -11.849 -22.482 1.00 53.91 109 GLU A N 1
ATOM 855 C CA . GLU A 1 109 ? 39.188 -11.074 -22.436 1.00 53.91 109 GLU A CA 1
ATOM 856 C C . GLU A 1 109 ? 40.434 -11.871 -21.987 1.00 53.91 109 GLU A C 1
ATOM 858 O O . GLU A 1 109 ? 41.529 -11.312 -21.884 1.00 53.91 109 GLU A O 1
ATOM 863 N N . LYS A 1 110 ? 40.322 -13.187 -21.738 1.00 51.84 110 LYS A N 1
ATOM 864 C CA . LYS A 1 110 ? 41.459 -14.040 -21.320 1.00 51.84 110 LYS A CA 1
ATOM 865 C C . LYS A 1 110 ? 41.996 -15.006 -22.378 1.00 51.84 110 LYS A C 1
ATOM 867 O O . LYS A 1 110 ? 42.842 -15.839 -22.052 1.00 51.84 110 LYS A O 1
ATOM 872 N N . SER A 1 111 ? 41.597 -14.868 -23.640 1.00 48.69 111 SER A N 1
ATOM 873 C CA . SER A 1 111 ? 42.297 -15.484 -24.775 1.00 48.69 111 SER A CA 1
ATOM 874 C C . SER A 1 111 ? 43.137 -14.434 -25.499 1.00 48.69 111 SER A C 1
ATOM 876 O O . SER A 1 111 ? 42.692 -13.796 -26.449 1.00 48.69 111 SER A O 1
ATOM 878 N N . GLY A 1 112 ? 44.364 -14.243 -25.009 1.00 43.12 112 GLY A N 1
ATOM 879 C CA . GLY A 1 112 ? 45.387 -13.455 -25.691 1.00 43.12 112 GLY A CA 1
ATOM 880 C C . GLY A 1 112 ? 45.787 -14.043 -27.058 1.00 43.12 112 GLY A C 1
ATOM 881 O O . GLY A 1 112 ? 45.494 -15.205 -27.355 1.00 43.12 112 GLY A O 1
ATOM 882 N N . PRO A 1 113 ? 46.470 -13.242 -27.893 1.00 54.00 113 PRO A N 1
ATOM 883 C CA . PRO A 1 113 ? 46.631 -13.475 -29.320 1.00 54.00 113 PRO A CA 1
ATOM 884 C C . PRO A 1 113 ? 47.715 -14.524 -29.579 1.00 54.00 113 PRO A C 1
ATOM 886 O O . PRO A 1 113 ? 48.875 -14.332 -29.217 1.00 54.00 113 PRO A O 1
ATOM 889 N N . SER A 1 114 ? 47.357 -15.621 -30.244 1.00 44.50 114 SER A N 1
ATOM 890 C CA . SER A 1 114 ? 48.345 -16.494 -30.880 1.00 44.50 114 SER A CA 1
ATOM 891 C C . SER A 1 114 ? 48.418 -16.164 -32.366 1.00 44.50 114 SER A C 1
ATOM 893 O O . SER A 1 114 ? 47.410 -15.977 -33.045 1.00 44.50 114 SER A O 1
ATOM 895 N N . LEU A 1 115 ? 49.657 -15.989 -32.812 1.00 43.47 115 LEU A N 1
ATOM 896 C CA . LEU A 1 115 ? 50.040 -15.528 -34.129 1.00 43.47 115 LEU A CA 1
ATOM 897 C C . LEU A 1 115 ? 49.523 -16.435 -35.254 1.00 43.47 115 LEU A C 1
ATOM 899 O O . LEU A 1 115 ? 49.663 -17.654 -35.218 1.00 43.47 115 LEU A O 1
ATOM 903 N N . SER A 1 116 ? 49.010 -15.760 -36.279 1.00 46.38 116 SER A N 1
ATOM 904 C CA . SER A 1 116 ? 49.152 -16.030 -37.713 1.00 46.38 116 SER A CA 1
ATOM 905 C C . SER A 1 116 ? 49.930 -17.287 -38.133 1.00 46.38 116 SER A C 1
ATOM 907 O O . SER A 1 116 ? 51.150 -17.356 -37.983 1.00 46.38 116 SER A O 1
ATOM 909 N N . SER A 1 117 ? 49.258 -18.171 -38.869 1.00 44.94 117 SER A N 1
ATOM 910 C CA . SER A 1 117 ? 49.821 -18.686 -40.121 1.00 44.94 117 SER A CA 1
ATOM 911 C C . SER A 1 117 ? 48.706 -18.925 -41.140 1.00 44.94 117 SER A C 1
ATOM 913 O O . SER A 1 117 ? 47.714 -19.602 -40.878 1.00 44.94 117 SER A O 1
ATOM 915 N N . GLU A 1 118 ? 48.870 -18.266 -42.285 1.00 43.78 118 GLU A N 1
ATOM 916 C CA . GLU A 1 118 ? 48.106 -18.427 -43.515 1.00 43.78 118 GLU A CA 1
ATOM 917 C C . GLU A 1 118 ? 48.101 -19.879 -43.996 1.00 43.78 118 GLU A C 1
ATOM 919 O O . GLU A 1 118 ? 49.150 -20.518 -44.058 1.00 43.78 118 GLU A O 1
ATOM 924 N N . SER A 1 119 ? 46.950 -20.347 -44.476 1.00 43.00 119 SER A N 1
ATOM 925 C CA . SER A 1 119 ? 46.865 -21.064 -45.753 1.00 43.00 119 SER A CA 1
ATOM 926 C C . SER A 1 119 ? 45.423 -21.081 -46.249 1.00 43.00 119 SER A C 1
ATOM 928 O O . SER A 1 119 ? 44.498 -21.520 -45.570 1.00 43.00 119 SER A O 1
ATOM 930 N N . GLN A 1 120 ? 45.260 -20.538 -47.449 1.00 48.38 120 GLN A N 1
ATOM 931 C CA . GLN A 1 120 ? 44.031 -20.464 -48.223 1.00 48.38 120 GLN A CA 1
ATOM 932 C C . GLN A 1 120 ? 43.603 -21.860 -48.691 1.00 48.38 120 GLN A C 1
ATOM 934 O O . GLN A 1 120 ? 44.435 -22.604 -49.202 1.00 48.38 120 GLN A O 1
ATOM 939 N N . GLN A 1 121 ? 42.302 -22.156 -48.662 1.00 41.88 121 GLN A N 1
ATOM 940 C CA . GLN A 1 121 ? 41.644 -22.798 -49.803 1.00 41.88 121 GLN A CA 1
ATOM 941 C C . GLN A 1 121 ? 40.127 -22.610 -49.743 1.00 41.88 121 GLN A C 1
ATOM 943 O O . GLN A 1 121 ? 39.459 -22.920 -48.760 1.00 41.88 121 GLN A O 1
ATOM 948 N N . ALA A 1 122 ? 39.619 -22.038 -50.828 1.00 42.28 122 ALA A N 1
ATOM 949 C CA . ALA A 1 122 ? 38.224 -21.755 -51.085 1.00 42.28 122 ALA A CA 1
ATOM 950 C C . ALA A 1 122 ? 37.463 -23.021 -51.503 1.00 42.28 122 ALA A C 1
ATOM 952 O O . ALA A 1 122 ? 37.937 -23.764 -52.358 1.00 42.28 122 ALA A O 1
ATOM 953 N N . ALA A 1 123 ? 36.243 -23.185 -50.990 1.00 42.72 123 ALA A N 1
ATOM 954 C CA . ALA A 1 123 ? 35.137 -23.805 -51.714 1.00 42.72 123 ALA A CA 1
ATOM 955 C C . ALA A 1 123 ? 33.801 -23.398 -51.068 1.00 42.72 123 ALA A C 1
ATOM 957 O O . ALA A 1 123 ? 33.618 -23.519 -49.860 1.00 42.72 123 ALA A O 1
ATOM 958 N N . SER A 1 124 ? 32.898 -22.886 -51.906 1.00 46.12 124 SER A N 1
ATOM 959 C CA . SER A 1 124 ? 31.497 -22.553 -51.633 1.00 46.12 124 SER A CA 1
ATOM 960 C C . SER A 1 124 ? 30.732 -23.646 -50.884 1.00 46.12 124 SER A C 1
ATOM 962 O O . SER A 1 124 ? 30.968 -24.821 -51.144 1.00 46.12 124 SER A O 1
ATOM 964 N N . VAL A 1 125 ? 29.730 -23.245 -50.086 1.00 44.81 125 VAL A N 1
ATOM 965 C CA . VAL A 1 125 ? 28.298 -23.610 -50.236 1.00 44.81 125 VAL A CA 1
ATOM 966 C C . VAL A 1 125 ? 27.480 -22.986 -49.080 1.00 44.81 125 VAL A C 1
ATOM 968 O O . VAL A 1 125 ? 27.652 -23.327 -47.918 1.00 44.81 125 VAL A O 1
ATOM 971 N N . GLU A 1 126 ? 26.629 -22.026 -49.460 1.00 39.03 126 GLU A N 1
ATOM 972 C CA . GLU A 1 126 ? 25.215 -21.850 -49.066 1.00 39.03 126 GLU A CA 1
ATOM 973 C C . GLU A 1 126 ? 24.811 -21.597 -47.588 1.00 39.03 126 GLU A C 1
ATOM 975 O O . GLU A 1 126 ? 24.992 -22.404 -46.682 1.00 39.03 126 GLU A O 1
ATOM 980 N N . SER A 1 127 ? 24.182 -20.434 -47.369 1.00 51.91 127 SER A N 1
ATOM 981 C CA . SER A 1 127 ? 23.608 -19.941 -46.104 1.00 51.91 127 SER A CA 1
ATOM 982 C C . SER A 1 127 ? 22.426 -20.784 -45.587 1.00 51.91 127 SER A C 1
ATOM 984 O O . SER A 1 127 ? 21.714 -21.399 -46.380 1.00 51.91 127 SER A O 1
ATOM 986 N N . PRO A 1 128 ? 22.093 -20.701 -44.280 1.00 52.81 128 PRO A N 1
ATOM 987 C CA . PRO A 1 128 ? 20.947 -19.854 -43.909 1.00 52.81 128 PRO A CA 1
ATOM 988 C C . PRO A 1 128 ? 21.091 -19.107 -42.557 1.00 52.81 128 PRO A C 1
ATOM 990 O O . PRO A 1 128 ? 21.863 -19.512 -41.690 1.00 52.81 128 PRO A O 1
ATOM 993 N N . PRO A 1 129 ? 20.311 -18.026 -42.335 1.00 61.75 129 PRO A N 1
ATOM 994 C CA . PRO A 1 129 ? 20.281 -17.276 -41.078 1.00 61.75 129 PRO A CA 1
ATOM 995 C C . PRO A 1 129 ? 19.229 -17.844 -40.110 1.00 61.75 129 PRO A C 1
ATOM 997 O O . PRO A 1 129 ? 18.231 -18.397 -40.579 1.00 61.75 129 PRO A O 1
ATOM 1000 N N . LYS A 1 130 ? 19.409 -17.638 -38.790 1.00 44.66 130 LYS A N 1
ATOM 1001 C CA . LYS A 1 130 ? 18.365 -17.324 -37.774 1.00 44.66 130 LYS A CA 1
ATOM 1002 C C . LYS A 1 130 ? 18.854 -17.611 -36.345 1.00 44.66 130 LYS A C 1
ATOM 1004 O O . LYS A 1 130 ? 18.846 -18.757 -35.924 1.00 44.66 130 LYS A O 1
ATOM 1009 N N . ASN A 1 131 ? 19.120 -16.561 -35.567 1.00 47.84 131 ASN A N 1
ATOM 1010 C CA . ASN A 1 131 ? 19.021 -16.601 -34.104 1.00 47.84 131 ASN A CA 1
ATOM 1011 C C . ASN A 1 131 ? 18.052 -15.497 -33.667 1.00 47.84 131 ASN A C 1
ATOM 1013 O O . ASN A 1 131 ? 18.429 -14.351 -33.448 1.00 47.84 131 ASN A O 1
ATOM 1017 N N . ALA A 1 132 ? 16.771 -15.856 -33.633 1.00 51.94 132 ALA A N 1
ATOM 1018 C CA . ALA A 1 132 ? 15.715 -15.110 -32.960 1.00 51.94 132 ALA A CA 1
ATOM 1019 C C . ALA A 1 132 ? 15.554 -15.675 -31.534 1.00 51.94 132 ALA A C 1
ATOM 1021 O O . ALA A 1 132 ? 15.868 -16.850 -31.323 1.00 51.94 132 ALA A O 1
ATOM 1022 N N . PRO A 1 133 ? 15.035 -14.902 -30.563 1.00 54.28 133 PRO A N 1
ATOM 1023 C CA . PRO A 1 133 ? 14.754 -15.415 -29.228 1.00 54.28 133 PRO A CA 1
ATOM 1024 C C . PRO A 1 133 ? 13.767 -16.581 -29.328 1.00 54.28 133 PRO A C 1
ATOM 1026 O O . PRO A 1 133 ? 12.633 -16.421 -29.786 1.00 54.28 133 PRO A O 1
ATOM 1029 N N . THR A 1 134 ? 14.193 -17.773 -28.910 1.00 48.00 134 THR A N 1
ATOM 1030 C CA . THR A 1 134 ? 13.337 -18.957 -28.817 1.00 48.00 134 THR A CA 1
ATOM 1031 C C . THR A 1 134 ? 12.305 -18.758 -27.713 1.00 48.00 134 THR A C 1
ATOM 1033 O O . THR A 1 134 ? 12.452 -19.239 -26.589 1.00 48.00 134 THR A O 1
ATOM 1036 N N . GLY A 1 135 ? 11.218 -18.062 -28.040 1.00 48.41 135 GLY A N 1
ATOM 1037 C CA . GLY A 1 135 ? 9.960 -18.220 -27.337 1.00 48.41 135 GLY A CA 1
ATOM 1038 C C . GLY A 1 135 ? 9.572 -19.690 -27.428 1.00 48.41 135 GLY A C 1
ATOM 1039 O O . GLY A 1 135 ? 9.260 -20.186 -28.509 1.00 48.41 135 GLY A O 1
ATOM 1040 N N . LYS A 1 136 ? 9.635 -20.413 -26.305 1.00 57.94 136 LYS A N 1
ATOM 1041 C CA . LYS A 1 136 ? 9.094 -21.771 -26.203 1.00 57.94 136 LYS A CA 1
ATOM 1042 C C . LYS A 1 136 ? 7.600 -21.703 -26.511 1.00 57.94 136 LYS A C 1
ATOM 1044 O O . LYS A 1 136 ? 6.782 -21.453 -25.628 1.00 57.94 136 LYS A O 1
ATOM 1049 N N . VAL A 1 137 ? 7.241 -21.949 -27.768 1.00 55.97 137 VAL A N 1
ATOM 1050 C CA . VAL A 1 137 ? 5.887 -22.337 -28.150 1.00 55.97 137 VAL A CA 1
ATOM 1051 C C . VAL A 1 137 ? 5.704 -23.743 -27.598 1.00 55.97 137 VAL A C 1
ATOM 1053 O O . VAL A 1 137 ? 5.997 -24.742 -28.246 1.00 55.97 137 VAL A O 1
ATOM 1056 N N . ILE A 1 138 ? 5.311 -23.819 -26.329 1.00 61.53 138 ILE A N 1
ATOM 1057 C CA . ILE A 1 138 ? 4.892 -25.074 -25.723 1.00 61.53 138 ILE A CA 1
ATOM 1058 C C . ILE A 1 138 ? 3.632 -25.476 -26.478 1.00 61.53 138 ILE A C 1
ATOM 1060 O O . ILE A 1 138 ? 2.593 -24.822 -26.349 1.00 61.53 138 ILE A O 1
ATOM 1064 N N . ASP A 1 139 ? 3.731 -26.531 -27.282 1.00 70.12 139 ASP A N 1
ATOM 1065 C CA . ASP A 1 139 ? 2.564 -27.146 -27.887 1.00 70.12 139 ASP A CA 1
ATOM 1066 C C . ASP A 1 139 ? 1.609 -27.540 -26.748 1.00 70.12 139 ASP A C 1
ATOM 1068 O O . ASP A 1 139 ? 1.878 -28.434 -25.934 1.00 70.12 139 ASP A O 1
ATOM 1072 N N . LYS A 1 140 ? 0.495 -26.807 -26.647 1.00 75.69 140 LYS A N 1
ATOM 1073 C CA . LYS A 1 140 ? -0.502 -26.989 -25.587 1.00 75.69 140 LYS A CA 1
ATOM 1074 C C . LYS A 1 140 ? -1.059 -28.414 -25.603 1.00 75.69 140 LYS A C 1
ATOM 1076 O O . LYS A 1 140 ? -1.475 -28.905 -24.553 1.00 75.69 140 LYS A O 1
ATOM 1081 N N . ALA A 1 141 ? -1.062 -29.090 -26.756 1.00 76.56 141 ALA A N 1
ATOM 1082 C CA . ALA A 1 141 ? -1.479 -30.482 -26.856 1.00 76.56 141 ALA A CA 1
ATOM 1083 C C . ALA A 1 141 ? -0.435 -31.427 -26.244 1.00 76.56 141 ALA A C 1
ATOM 1085 O O . ALA A 1 141 ? -0.805 -32.328 -25.488 1.00 76.56 141 ALA A O 1
ATOM 1086 N N . ALA A 1 142 ? 0.857 -31.193 -26.491 1.00 76.81 142 ALA A N 1
ATOM 1087 C CA . ALA A 1 142 ? 1.941 -31.971 -25.893 1.00 76.81 142 ALA A CA 1
ATOM 1088 C C . ALA A 1 142 ? 1.997 -31.793 -24.364 1.00 76.81 142 ALA A C 1
ATOM 1090 O O . ALA A 1 142 ? 2.062 -32.777 -23.627 1.00 76.81 142 ALA A O 1
ATOM 1091 N N . SER A 1 143 ? 1.852 -30.556 -23.874 1.00 76.88 143 SER A N 1
ATOM 1092 C CA . SER A 1 143 ? 1.820 -30.262 -22.433 1.00 76.88 143 SER A CA 1
ATOM 1093 C C . SER A 1 143 ? 0.649 -30.955 -21.724 1.00 76.88 143 SER A C 1
ATOM 1095 O O . SER A 1 143 ? 0.837 -31.584 -20.682 1.00 76.88 143 SER A O 1
ATOM 1097 N N . LYS A 1 144 ? -0.549 -30.956 -22.328 1.00 79.69 144 LYS A N 1
ATOM 1098 C 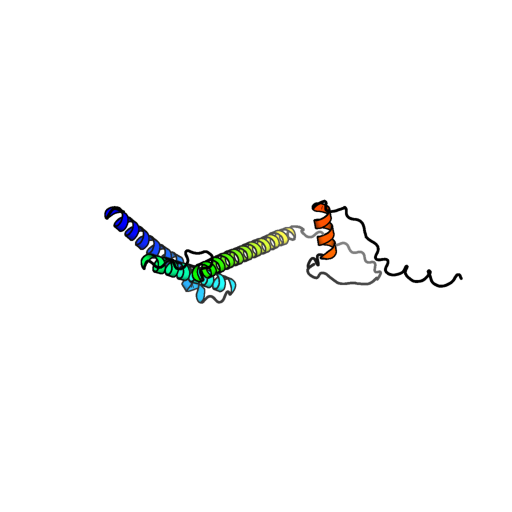CA . LYS A 1 144 ? -1.707 -31.692 -21.791 1.00 79.69 144 LYS A CA 1
ATOM 1099 C C . LYS A 1 144 ? -1.479 -33.205 -21.748 1.00 79.69 144 LYS A C 1
ATOM 1101 O O . LYS A 1 144 ? -1.909 -33.839 -20.788 1.00 79.69 144 LYS A O 1
ATOM 1106 N N . ARG A 1 145 ? -0.809 -33.790 -22.750 1.00 80.19 145 ARG A N 1
ATOM 1107 C CA . ARG A 1 145 ? -0.475 -35.228 -22.758 1.00 80.19 145 ARG A CA 1
ATOM 1108 C C . ARG A 1 145 ? 0.487 -35.584 -21.627 1.00 80.19 145 ARG A C 1
ATOM 1110 O O . ARG A 1 145 ? 0.250 -36.571 -20.940 1.00 80.19 145 ARG A O 1
ATOM 1117 N N . MET A 1 146 ? 1.504 -34.757 -21.391 1.00 78.50 146 MET A N 1
ATOM 1118 C CA . MET A 1 146 ? 2.452 -34.960 -20.291 1.00 78.50 146 MET A CA 1
ATOM 1119 C C . MET A 1 146 ? 1.781 -34.859 -18.919 1.00 78.50 146 MET A C 1
ATOM 1121 O O . MET A 1 146 ? 1.978 -35.732 -18.081 1.00 78.50 146 MET A O 1
ATOM 1125 N N . VAL A 1 147 ? 0.935 -33.845 -18.706 1.00 78.38 147 VAL A N 1
ATOM 1126 C CA . VAL A 1 147 ? 0.182 -33.701 -17.448 1.00 78.38 147 VAL A CA 1
ATOM 1127 C C . VAL A 1 147 ? -0.775 -34.880 -17.246 1.00 78.38 147 VAL A C 1
ATOM 1129 O O . VAL A 1 147 ? -0.860 -35.425 -16.151 1.00 78.38 147 VAL A O 1
ATOM 1132 N N . LYS A 1 148 ? -1.455 -35.333 -18.306 1.00 79.62 148 LYS A N 1
ATOM 1133 C CA . LYS A 1 148 ? -2.366 -36.485 -18.239 1.00 79.62 148 LYS A CA 1
ATOM 1134 C C . LYS A 1 148 ? -1.638 -37.799 -17.924 1.00 79.62 148 LYS A C 1
ATOM 1136 O O . LYS A 1 148 ? -2.178 -38.613 -17.180 1.00 79.62 148 LYS A O 1
ATOM 1141 N N . ALA A 1 149 ? -0.430 -37.987 -18.459 1.00 77.19 149 ALA A N 1
ATOM 1142 C CA . ALA A 1 149 ? 0.422 -39.135 -18.153 1.00 77.19 149 ALA A CA 1
ATOM 1143 C C . ALA A 1 149 ? 0.941 -39.092 -16.705 1.00 77.19 149 ALA A C 1
ATOM 1145 O O . ALA A 1 149 ? 0.881 -40.097 -16.006 1.00 77.19 149 ALA A O 1
ATOM 1146 N N . ALA A 1 150 ? 1.370 -37.920 -16.227 1.00 74.75 150 ALA A N 1
ATOM 1147 C CA . ALA A 1 150 ? 1.859 -37.739 -14.859 1.00 74.75 150 ALA A CA 1
ATOM 1148 C C . ALA A 1 150 ? 0.768 -37.942 -13.792 1.00 74.75 150 ALA A C 1
ATOM 1150 O O . ALA A 1 150 ? 1.059 -38.401 -12.693 1.00 74.75 150 ALA A O 1
ATOM 1151 N N . LEU A 1 151 ? -0.491 -37.637 -14.118 1.00 80.38 151 LEU A N 1
ATOM 1152 C CA . LEU A 1 151 ? -1.641 -37.861 -13.235 1.00 80.38 151 LEU A CA 1
ATOM 1153 C C . LEU A 1 151 ? -2.189 -39.300 -13.285 1.00 80.38 151 LEU A C 1
ATOM 1155 O O . LEU A 1 151 ? -3.206 -39.576 -12.654 1.00 80.38 151 LEU A O 1
ATOM 1159 N N . GLY A 1 152 ? -1.572 -40.213 -14.048 1.00 68.62 152 GLY A N 1
ATOM 1160 C CA . GLY A 1 152 ? -2.006 -41.612 -14.122 1.00 68.62 152 GLY A CA 1
ATOM 1161 C C . GLY A 1 152 ? -3.379 -41.822 -14.777 1.00 68.62 152 GLY A C 1
ATOM 1162 O O . GLY A 1 152 ? -3.973 -42.885 -14.638 1.00 68.62 152 GLY A O 1
ATOM 1163 N N . ILE A 1 153 ? -3.894 -40.841 -15.531 1.00 62.19 153 ILE A N 1
ATOM 1164 C CA . ILE A 1 153 ? -5.210 -40.907 -16.204 1.00 62.19 153 ILE A CA 1
ATOM 1165 C C . ILE A 1 153 ? -5.089 -41.630 -17.566 1.00 62.19 153 ILE A C 1
ATOM 1167 O O . ILE A 1 153 ? -5.734 -41.281 -18.563 1.00 62.19 153 ILE A O 1
ATOM 1171 N N . SER A 1 154 ? -4.209 -42.627 -17.648 1.00 56.03 154 SER A N 1
ATOM 1172 C CA . SER A 1 154 ? -4.064 -43.516 -18.799 1.00 56.03 154 SER A CA 1
ATOM 1173 C C . SER A 1 154 ? -4.953 -44.740 -18.598 1.00 56.03 154 SER A C 1
ATOM 1175 O O . SER A 1 154 ? -4.502 -45.760 -18.085 1.00 56.03 154 SER A O 1
ATOM 1177 N N . GLY A 1 155 ? -6.227 -44.639 -18.982 1.00 54.97 155 GLY A N 1
ATOM 1178 C CA . GLY A 1 155 ? -7.121 -45.797 -18.924 1.00 54.97 155 GLY A CA 1
ATOM 1179 C C . GLY A 1 155 ? -8.604 -45.483 -19.068 1.00 54.97 155 GLY A C 1
ATOM 1180 O O . GLY A 1 155 ? -9.367 -45.721 -18.144 1.00 54.97 155 GLY A O 1
ATOM 1181 N N . ALA A 1 156 ? -9.030 -44.980 -20.224 1.00 45.12 156 ALA A N 1
ATOM 1182 C CA . ALA A 1 156 ? -10.396 -45.207 -20.691 1.00 45.12 156 ALA A CA 1
ATOM 1183 C C . ALA A 1 156 ? -10.369 -45.257 -22.217 1.00 45.12 156 ALA A C 1
ATOM 1185 O O . ALA A 1 156 ? -9.872 -44.342 -22.874 1.00 45.12 156 ALA A O 1
ATOM 1186 N N . ALA A 1 157 ? -10.818 -46.394 -22.731 1.00 50.78 157 ALA A N 1
ATOM 1187 C CA . ALA A 1 157 ? -10.782 -46.796 -24.118 1.00 50.78 157 ALA A CA 1
ATOM 1188 C C . ALA A 1 157 ? -11.309 -45.716 -25.069 1.00 50.78 157 ALA A C 1
ATOM 1190 O O . ALA A 1 157 ? -12.296 -45.033 -24.794 1.00 50.78 157 ALA A O 1
ATOM 1191 N N . ALA A 1 158 ? -10.656 -45.624 -26.225 1.00 46.84 158 ALA A N 1
ATOM 1192 C CA . ALA A 1 158 ? -11.262 -45.075 -27.420 1.00 46.84 158 ALA A CA 1
ATOM 1193 C C . ALA A 1 158 ? -12.587 -45.812 -27.666 1.00 46.84 158 ALA A C 1
ATOM 1195 O O . ALA A 1 158 ? -12.589 -47.004 -27.963 1.00 46.84 158 ALA A O 1
ATOM 1196 N N . VAL A 1 159 ? -13.705 -45.110 -27.499 1.00 51.56 159 VAL A N 1
ATOM 1197 C CA . VAL A 1 159 ? -14.991 -45.532 -28.047 1.00 51.56 159 VAL A CA 1
ATOM 1198 C C . VAL A 1 159 ? -14.973 -45.102 -29.514 1.00 51.56 159 VAL A C 1
ATOM 1200 O O . VAL A 1 159 ? -14.901 -43.899 -29.770 1.00 51.56 159 VAL A O 1
ATOM 1203 N N . PRO A 1 160 ? -14.967 -46.027 -30.486 1.00 52.00 160 PRO A N 1
ATOM 1204 C CA . PRO A 1 160 ? -15.180 -45.660 -31.874 1.00 52.00 160 PRO A CA 1
ATOM 1205 C C . PRO A 1 160 ? -16.639 -45.219 -32.058 1.00 52.00 160 PRO A C 1
ATOM 1207 O O . PRO A 1 160 ? -17.572 -45.965 -31.759 1.00 52.00 160 PRO A O 1
ATOM 1210 N N . ASP A 1 161 ? -16.819 -43.993 -32.546 1.00 52.78 161 ASP A N 1
ATOM 1211 C CA . ASP A 1 161 ? -18.063 -43.517 -33.149 1.00 52.78 161 ASP A CA 1
ATOM 1212 C C . ASP A 1 161 ? -18.416 -44.424 -34.342 1.00 52.78 161 ASP A C 1
ATOM 1214 O O . ASP A 1 161 ? -17.805 -44.316 -35.403 1.00 52.78 161 ASP A O 1
ATOM 1218 N N . ASP A 1 162 ? -19.406 -45.311 -34.196 1.00 47.16 162 ASP A N 1
ATOM 1219 C CA . ASP A 1 162 ? -19.974 -46.066 -35.322 1.00 47.16 162 ASP A CA 1
ATOM 1220 C C . ASP A 1 162 ? -21.450 -45.700 -35.537 1.00 47.16 162 ASP A C 1
ATOM 1222 O O . ASP A 1 162 ? -22.386 -46.401 -35.148 1.00 47.16 162 ASP A O 1
ATOM 1226 N N . LYS A 1 163 ? -21.659 -44.548 -36.182 1.00 56.19 163 LYS A N 1
ATOM 1227 C CA . LYS A 1 163 ? -22.956 -44.105 -36.721 1.00 56.19 163 LYS A CA 1
ATOM 1228 C C . LYS A 1 163 ? -23.261 -44.694 -38.113 1.00 56.19 163 LYS A C 1
ATOM 1230 O O . LYS A 1 163 ? -23.991 -44.074 -38.885 1.00 56.19 163 LYS A O 1
ATOM 1235 N N . THR A 1 164 ? -22.769 -45.889 -38.462 1.00 57.75 164 THR A N 1
ATOM 1236 C CA . THR A 1 164 ? -22.843 -46.386 -39.857 1.00 57.75 164 THR A CA 1
ATOM 1237 C C . THR A 1 164 ? -23.412 -47.792 -40.076 1.00 57.75 164 THR A C 1
ATOM 1239 O O . THR A 1 164 ? -23.458 -48.253 -41.216 1.00 57.75 164 THR A O 1
ATOM 1242 N N . ALA A 1 165 ? -23.976 -48.457 -39.063 1.00 48.44 165 ALA A N 1
ATOM 1243 C CA . ALA A 1 165 ? -24.519 -49.818 -39.218 1.00 48.44 165 ALA A CA 1
ATOM 1244 C C . ALA A 1 165 ? -26.046 -49.927 -39.478 1.00 48.44 165 ALA A C 1
ATOM 1246 O O . ALA A 1 165 ? -26.608 -51.020 -39.418 1.00 48.44 165 ALA A O 1
ATOM 1247 N N . GLN A 1 166 ? -26.755 -48.840 -39.820 1.00 53.25 166 GLN A N 1
ATOM 1248 C CA . GLN A 1 166 ? -28.222 -48.855 -40.019 1.00 53.25 166 GLN A CA 1
ATOM 1249 C C . GLN A 1 166 ? -28.713 -49.214 -41.444 1.00 53.25 166 GLN A C 1
ATOM 1251 O O . GLN A 1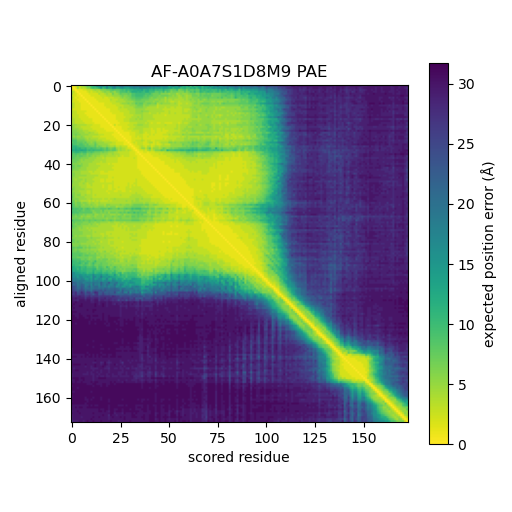 166 ? -29.885 -49.020 -41.761 1.00 53.25 166 GLN A O 1
ATOM 1256 N N . ARG A 1 167 ? -27.869 -49.774 -42.328 1.00 53.78 167 ARG A N 1
ATOM 1257 C CA . ARG A 1 167 ? -28.205 -49.936 -43.764 1.00 53.78 167 ARG A CA 1
ATOM 1258 C C . ARG A 1 167 ? -28.112 -51.361 -44.335 1.00 53.78 167 ARG A C 1
ATOM 1260 O O . ARG A 1 167 ? -27.756 -51.515 -45.497 1.00 53.78 167 ARG A O 1
ATOM 1267 N N . LYS A 1 168 ? -28.460 -52.415 -43.579 1.00 55.62 168 LYS A N 1
ATOM 1268 C CA . LYS A 1 168 ? -28.582 -53.789 -44.143 1.00 55.62 168 LYS A CA 1
ATOM 1269 C C . LYS A 1 168 ? -29.763 -54.651 -43.652 1.00 55.62 168 LYS A C 1
ATOM 1271 O O . LYS A 1 168 ? -29.773 -55.851 -43.892 1.00 55.62 168 LYS A O 1
ATOM 1276 N N . ARG A 1 169 ? -30.813 -54.068 -43.055 1.00 54.59 169 ARG A N 1
ATOM 1277 C CA . ARG A 1 169 ? -32.052 -54.799 -42.678 1.00 54.59 169 ARG A CA 1
ATOM 1278 C C . ARG A 1 169 ? -33.266 -54.548 -43.589 1.00 54.59 169 ARG A C 1
ATOM 1280 O O . ARG A 1 169 ? -34.403 -54.731 -43.180 1.00 54.59 169 ARG A O 1
ATOM 1287 N N . ARG A 1 170 ? -33.045 -54.159 -44.848 1.00 56.81 170 ARG A N 1
ATOM 1288 C CA . ARG A 1 170 ? -34.094 -54.116 -45.884 1.00 56.81 170 ARG A CA 1
ATOM 1289 C C . ARG A 1 170 ? -33.565 -54.787 -47.144 1.00 56.81 170 ARG A C 1
ATOM 1291 O O . ARG A 1 170 ? -32.889 -54.118 -47.917 1.00 56.81 170 ARG A O 1
ATOM 1298 N N . ARG A 1 171 ? -33.823 -56.093 -47.286 1.00 56.34 171 ARG A N 1
ATOM 1299 C CA . ARG A 1 171 ? -33.871 -56.912 -48.524 1.00 56.34 171 ARG A CA 1
ATOM 1300 C C . ARG A 1 171 ? -33.510 -58.363 -48.198 1.00 56.34 171 ARG A C 1
ATOM 1302 O O . ARG A 1 171 ? -32.353 -58.752 -48.313 1.00 56.34 171 ARG A O 1
ATOM 1309 N N . LYS A 1 172 ? -34.513 -59.109 -47.735 1.00 54.19 172 LYS A N 1
ATOM 1310 C CA . LYS A 1 172 ? -34.744 -60.545 -47.970 1.00 54.19 172 LYS A CA 1
ATOM 1311 C C . LYS A 1 172 ? -36.089 -60.902 -47.317 1.00 54.19 172 LYS A C 1
ATOM 1313 O O . LYS A 1 172 ? -36.135 -61.408 -46.202 1.00 54.19 172 LYS A O 1
ATOM 1318 N N . SER A 1 173 ? -37.168 -60.478 -47.976 1.00 43.53 173 SER A N 1
ATOM 1319 C CA . SER A 1 173 ? -38.200 -61.422 -48.414 1.00 43.53 173 SER A CA 1
ATOM 1320 C C . SER A 1 173 ? -37.848 -61.773 -49.849 1.00 43.53 173 SER A C 1
ATOM 1322 O O . SER A 1 173 ? -37.507 -60.797 -50.564 1.00 43.53 173 SER A O 1
#

Sequence (173 aa):
MTVKESVKALKQTDKALSEIGKELKPFILQLNDDDPAKKAEAQAVVALSVGTLRYMGARLNGKDEGRKPDDPLRQELNGMRKILVALQQKRKRQQNEEKEEEEASKMEEKSGPSLSSESQQAASVESPPKNAPTGKVIDKAASKRMVKAALGISGAAAVPDDKTAQRKRRRKS

Radius of gyration: 33.31 Å; Cα contacts (8 Å, |Δi|>4): 59; chains: 1; bounding box: 88×74×83 Å

Solvent-accessible surface area (backbone atoms only — not comparable to full-atom values): 10899 Å² total; per-residue (Å²): 133,54,76,70,53,54,53,50,53,50,54,52,51,56,51,51,54,55,49,50,56,61,67,44,48,64,35,64,62,33,57,76,48,85,52,66,67,58,21,52,51,21,49,40,53,53,50,41,50,53,50,49,52,52,40,51,53,32,48,77,72,72,40,71,62,43,71,48,81,86,26,68,61,30,45,50,48,52,50,38,53,51,50,50,53,51,52,52,51,51,53,54,48,53,60,46,54,57,49,53,53,55,55,56,59,64,62,67,77,74,71,74,90,76,82,87,78,93,80,90,82,90,77,90,81,84,87,85,89,86,90,72,87,81,72,79,78,70,54,67,67,58,53,52,51,52,53,39,58,76,69,65,70,78,82,75,78,87,76,80,89,75,95,73,81,88,81,79,92,82,86,83,130

Organism: Cyclophora tenuis (NCBI:txid216820)

Mean predicted aligned error: 18.48 Å

pLDDT: mean 77.1, std 19.36, range [39.03, 96.94]